Protein AF-0000000068230409 (afdb_homodimer)

Structure (mmCIF, N/CA/C/O backbone):
data_AF-0000000068230409-model_v1
#
loop_
_entity.id
_entity.type
_entity.pdbx_description
1 polymer 'Uncharacterized protein'
#
loop_
_atom_site.group_PDB
_atom_site.id
_atom_site.type_symbol
_atom_site.label_atom_id
_atom_site.label_alt_id
_atom_site.label_comp_id
_atom_site.label_asym_id
_atom_site.label_entity_id
_atom_site.label_seq_id
_atom_site.pdbx_PDB_ins_code
_atom_site.Cartn_x
_atom_site.Cartn_y
_atom_site.Cartn_z
_atom_site.occupancy
_atom_site.B_iso_or_equiv
_atom_site.auth_seq_id
_atom_site.auth_comp_id
_atom_site.auth_asym_id
_atom_site.auth_atom_id
_atom_site.pdbx_PDB_model_num
ATOM 1 N N . MET A 1 1 ? -11.828 -48.031 -21.844 1 66.75 1 MET A N 1
ATOM 2 C CA . MET A 1 1 ? -11.945 -46.812 -22.641 1 66.75 1 MET A CA 1
ATOM 3 C C . MET A 1 1 ? -12.219 -45.625 -21.75 1 66.75 1 MET A C 1
ATOM 5 O O . MET A 1 1 ? -11.57 -44.562 -21.875 1 66.75 1 MET A O 1
ATOM 9 N N . LEU A 1 2 ? -12.953 -45.781 -20.703 1 69.94 2 LEU A N 1
ATOM 10 C CA . LEU A 1 2 ? -13.305 -44.719 -19.781 1 69.94 2 LEU A CA 1
ATOM 11 C C . LEU A 1 2 ? -12.109 -44.312 -18.922 1 69.94 2 LEU A C 1
ATOM 13 O O . LEU A 1 2 ? -11.883 -43.125 -18.672 1 69.94 2 LEU A O 1
ATOM 17 N N . LEU A 1 3 ? -11.273 -45.312 -18.656 1 73.31 3 LEU A N 1
ATOM 18 C CA . LEU A 1 3 ? -10.102 -45.031 -17.828 1 73.31 3 LEU A CA 1
ATOM 19 C C . LEU A 1 3 ? -9.078 -44.219 -18.609 1 73.31 3 LEU A C 1
ATOM 21 O O . LEU A 1 3 ? -8.469 -43.281 -18.047 1 73.31 3 LEU A O 1
ATOM 25 N N . SER A 1 4 ? -8.977 -44.469 -19.875 1 72.06 4 SER A N 1
ATOM 26 C CA . SER A 1 4 ? -8.031 -43.75 -20.719 1 72.06 4 SER A CA 1
ATOM 27 C C . SER A 1 4 ? -8.477 -42.312 -20.922 1 72.06 4 SER A C 1
ATOM 29 O O . SER A 1 4 ? -7.66 -41.375 -20.875 1 72.06 4 SER A O 1
ATOM 31 N N . PHE A 1 5 ? -9.758 -42.062 -21.016 1 69.75 5 PHE A N 1
ATOM 32 C CA . PHE A 1 5 ? -10.297 -40.719 -21.203 1 69.75 5 PHE A CA 1
ATOM 33 C C . PHE A 1 5 ? -10.094 -39.875 -19.938 1 69.75 5 PHE A C 1
ATOM 35 O O . PHE A 1 5 ? -9.711 -38.719 -20.031 1 69.75 5 PHE A O 1
ATOM 42 N N . PHE A 1 6 ? -10.305 -40.5 -18.75 1 72.75 6 PHE A N 1
ATOM 43 C CA . PHE A 1 6 ? -10.133 -39.812 -17.484 1 72.75 6 PHE A CA 1
ATOM 44 C C . PHE A 1 6 ? -8.672 -39.469 -17.234 1 72.75 6 PHE A C 1
ATOM 46 O O . PHE A 1 6 ? -8.359 -38.375 -16.734 1 72.75 6 PHE A O 1
ATOM 53 N N . GLN A 1 7 ? -7.824 -40.344 -17.641 1 72.75 7 GLN A N 1
ATOM 54 C CA . GLN A 1 7 ? -6.395 -40.094 -17.469 1 72.75 7 GLN A CA 1
ATOM 55 C C . GLN A 1 7 ? -5.902 -39 -18.406 1 72.75 7 GLN A C 1
ATOM 57 O O . GLN A 1 7 ? -5.129 -38.125 -18 1 72.75 7 GLN A O 1
ATOM 62 N N . PHE A 1 8 ? -6.359 -39 -19.641 1 69.19 8 PHE A N 1
ATOM 63 C CA . PHE A 1 8 ? -5.992 -38 -20.609 1 69.19 8 PHE A CA 1
ATOM 64 C C . PHE A 1 8 ? -6.504 -36.625 -20.188 1 69.19 8 PHE A C 1
ATOM 66 O O . PHE A 1 8 ? -5.781 -35.625 -20.281 1 69.19 8 PHE A O 1
ATOM 73 N N . LYS A 1 9 ? -7.762 -36.531 -19.703 1 71.75 9 LYS A N 1
ATOM 74 C CA . LYS A 1 9 ? -8.352 -35.281 -19.219 1 71.75 9 LYS A CA 1
ATOM 75 C C . LYS A 1 9 ? -7.582 -34.75 -18.016 1 71.75 9 LYS A C 1
ATOM 77 O O . LYS A 1 9 ? -7.348 -33.531 -17.906 1 71.75 9 LYS A O 1
ATOM 82 N N . SER A 1 10 ? -7.188 -35.656 -17.188 1 75.88 10 SER A N 1
ATOM 83 C CA . SER A 1 10 ? -6.426 -35.281 -16 1 75.88 10 SER A CA 1
ATOM 84 C C . SER A 1 10 ? -5.055 -34.719 -16.375 1 75.88 10 SER A C 1
ATOM 86 O O . SER A 1 10 ? -4.602 -33.719 -15.812 1 75.88 10 SER A O 1
ATOM 88 N N . VAL A 1 11 ? -4.379 -35.375 -17.359 1 72.31 11 VAL A N 1
ATOM 89 C CA . VAL A 1 11 ? -3.064 -34.938 -17.828 1 72.31 11 VAL A CA 1
ATOM 90 C C . VAL A 1 11 ? -3.178 -33.594 -18.547 1 72.31 11 VAL A C 1
ATOM 92 O O . VAL A 1 11 ? -2.332 -32.719 -18.375 1 72.31 11 VAL A O 1
ATOM 95 N N . PHE A 1 12 ? -4.199 -33.406 -19.344 1 73.81 12 PHE A N 1
ATOM 96 C CA . PHE A 1 12 ? -4.422 -32.188 -20.078 1 73.81 12 PHE A CA 1
ATOM 97 C C . PHE A 1 12 ? -4.664 -31.016 -19.125 1 73.81 12 PHE A C 1
ATOM 99 O O . PHE A 1 12 ? -4.098 -29.938 -19.297 1 73.81 12 PHE A O 1
ATOM 106 N N . PHE A 1 13 ? -5.562 -31.25 -18.156 1 74.12 13 PHE A N 1
ATOM 107 C CA . PHE A 1 13 ? -5.863 -30.234 -17.156 1 74.12 13 PHE A CA 1
ATOM 108 C C . PHE A 1 13 ? -4.609 -29.844 -16.391 1 74.12 13 PHE A C 1
ATOM 110 O O . PHE A 1 13 ? -4.387 -28.672 -16.094 1 74.12 13 PHE A O 1
ATOM 117 N N . ALA A 1 14 ? -3.826 -30.812 -16.094 1 77.88 14 ALA A N 1
ATOM 118 C CA . ALA A 1 14 ? -2.576 -30.562 -15.375 1 77.88 14 ALA A CA 1
ATOM 119 C C . ALA A 1 14 ? -1.604 -29.75 -16.219 1 77.88 14 ALA A C 1
ATOM 121 O O . ALA A 1 14 ? -0.943 -28.844 -15.719 1 77.88 14 ALA A O 1
ATOM 122 N N . MET A 1 15 ? -1.511 -30.094 -17.469 1 81.62 15 MET A N 1
ATOM 123 C CA . MET A 1 15 ? -0.629 -29.359 -18.359 1 81.62 15 MET A CA 1
ATOM 124 C C . MET A 1 15 ? -1.108 -27.922 -18.531 1 81.62 15 MET A C 1
ATOM 126 O O . MET A 1 15 ? -0.299 -26.984 -18.578 1 81.62 15 MET A O 1
ATOM 130 N N . ALA A 1 16 ? -2.412 -27.781 -18.672 1 79.25 16 ALA A N 1
ATOM 131 C CA . ALA A 1 16 ? -2.988 -26.438 -18.797 1 79.25 16 ALA A CA 1
ATOM 132 C C . ALA A 1 16 ? -2.686 -25.594 -17.578 1 79.25 16 ALA A C 1
ATOM 134 O O . ALA A 1 16 ? -2.35 -24.406 -17.688 1 79.25 16 ALA A O 1
ATOM 135 N N . ASN A 1 17 ? -2.834 -26.234 -16.484 1 85.56 17 ASN A N 1
ATOM 136 C CA . ASN A 1 17 ? -2.537 -25.531 -15.234 1 85.56 17 ASN A CA 1
ATOM 137 C C . ASN A 1 17 ? -1.087 -25.062 -15.195 1 85.56 17 ASN A C 1
ATOM 139 O O . ASN A 1 17 ? -0.807 -23.953 -14.742 1 85.56 17 ASN A O 1
ATOM 143 N N . VAL A 1 18 ? -0.212 -25.891 -15.734 1 89.5 18 VAL A N 1
ATOM 144 C CA . VAL A 1 18 ? 1.208 -25.562 -15.734 1 89.5 18 VAL A CA 1
ATOM 145 C C . VAL A 1 18 ? 1.465 -24.406 -16.703 1 89.5 18 VAL A C 1
ATOM 147 O O . VAL A 1 18 ? 2.248 -23.5 -16.391 1 89.5 18 VAL A O 1
ATOM 150 N N . VAL A 1 19 ? 0.767 -24.5 -17.875 1 91.38 19 VAL A N 1
ATOM 151 C CA . VAL A 1 19 ? 0.93 -23.438 -18.859 1 91.38 19 VAL A CA 1
ATOM 152 C C . VAL A 1 19 ? 0.46 -22.109 -18.266 1 91.38 19 VAL A C 1
ATOM 154 O O . VAL A 1 19 ? 1.153 -21.094 -18.375 1 91.38 19 VAL A O 1
ATOM 157 N N . PHE A 1 20 ? -0.684 -22.141 -17.656 1 92.31 20 PHE A N 1
ATOM 158 C CA . PHE A 1 20 ? -1.209 -20.906 -17.062 1 92.31 20 PHE A CA 1
ATOM 159 C C . PHE A 1 20 ? -0.316 -20.422 -15.93 1 92.31 20 PHE A C 1
ATOM 161 O O . PHE A 1 20 ? -0.158 -19.219 -15.727 1 92.31 20 PHE A O 1
ATOM 168 N N . SER A 1 21 ? 0.259 -21.281 -15.188 1 92.81 21 SER A N 1
ATOM 169 C CA . SER A 1 21 ? 1.189 -20.906 -14.125 1 92.81 21 SER A CA 1
ATOM 170 C C . SER A 1 21 ? 2.406 -20.188 -14.688 1 92.81 21 SER A C 1
ATOM 172 O O . SER A 1 21 ? 2.869 -19.203 -14.117 1 92.81 21 SER A O 1
ATOM 174 N N . ILE A 1 22 ? 2.9 -20.641 -15.812 1 93.06 22 ILE A N 1
ATOM 175 C CA . ILE A 1 22 ? 4.051 -20.016 -16.453 1 93.06 22 ILE A CA 1
ATOM 176 C C . ILE A 1 22 ? 3.67 -18.641 -16.969 1 93.06 22 ILE A C 1
ATOM 178 O O . ILE A 1 22 ? 4.449 -17.688 -16.859 1 93.06 22 ILE A O 1
ATOM 182 N N . ILE A 1 23 ? 2.502 -18.547 -17.484 1 94.06 23 ILE A N 1
ATOM 183 C CA . ILE A 1 23 ? 2.049 -17.266 -17.984 1 94.06 23 ILE A CA 1
ATOM 184 C C . ILE A 1 23 ? 1.951 -16.25 -16.844 1 94.06 23 ILE A C 1
ATOM 186 O O . ILE A 1 23 ? 2.436 -15.125 -16.969 1 94.06 23 ILE A O 1
ATOM 190 N N . TRP A 1 24 ? 1.364 -16.688 -15.773 1 93.5 24 TRP A N 1
ATOM 191 C CA . TRP A 1 24 ? 1.234 -15.805 -14.625 1 93.5 24 TRP A CA 1
ATOM 192 C C . TRP A 1 24 ? 2.604 -15.445 -14.047 1 93.5 24 TRP A C 1
ATOM 194 O O . TRP A 1 24 ? 2.807 -14.336 -13.547 1 93.5 24 TRP A O 1
ATOM 204 N N . LEU A 1 25 ? 3.502 -16.312 -14.109 1 93.94 25 LEU A N 1
ATOM 205 C CA . LEU A 1 25 ? 4.867 -16.016 -13.68 1 93.94 25 LEU A CA 1
ATOM 206 C C . LEU A 1 25 ? 5.492 -14.93 -14.555 1 93.94 25 LEU A C 1
ATOM 208 O O . LEU A 1 25 ? 6.141 -14.016 -14.039 1 93.94 25 LEU A O 1
ATOM 212 N N . LEU A 1 26 ? 5.258 -15.031 -15.844 1 93.75 26 LEU A N 1
ATOM 213 C CA . LEU A 1 26 ? 5.777 -14.023 -16.766 1 93.75 26 LEU A CA 1
ATOM 214 C C . LEU A 1 26 ? 5.152 -12.664 -16.484 1 93.75 26 LEU A C 1
ATOM 216 O O . LEU A 1 26 ? 5.844 -11.641 -16.484 1 93.75 26 LEU A O 1
ATOM 220 N N . ILE A 1 27 ? 3.883 -12.719 -16.266 1 94.88 27 ILE A N 1
ATOM 221 C CA . ILE A 1 27 ? 3.189 -11.484 -15.938 1 94.88 27 ILE A CA 1
ATOM 222 C C . ILE A 1 27 ? 3.748 -10.906 -14.641 1 94.88 27 ILE A C 1
ATOM 224 O O . ILE A 1 27 ? 3.955 -9.688 -14.531 1 94.88 27 ILE A O 1
ATOM 228 N N . LEU A 1 28 ? 4.027 -11.648 -13.648 1 93.25 28 LEU A N 1
ATOM 229 C CA . LEU A 1 28 ? 4.559 -11.25 -12.352 1 93.25 28 LEU A CA 1
ATOM 230 C C . LEU A 1 28 ? 5.918 -10.578 -12.508 1 93.25 28 LEU A C 1
ATOM 232 O O . LEU A 1 28 ? 6.133 -9.477 -12 1 93.25 28 LEU A O 1
ATOM 236 N N . ILE A 1 29 ? 6.789 -11.141 -13.258 1 93 29 ILE A N 1
ATOM 237 C CA . ILE A 1 29 ? 8.172 -10.688 -13.352 1 93 29 ILE A CA 1
ATOM 238 C C . ILE A 1 29 ? 8.242 -9.453 -14.258 1 93 29 ILE A C 1
ATOM 240 O O . ILE A 1 29 ? 8.93 -8.484 -13.938 1 93 29 ILE A O 1
ATOM 244 N N . PHE A 1 30 ? 7.398 -9.414 -15.258 1 93.31 30 PHE A N 1
ATOM 245 C CA . PHE A 1 30 ? 7.621 -8.406 -16.281 1 93.31 30 PHE A CA 1
ATOM 246 C C . PHE A 1 30 ? 6.645 -7.246 -16.125 1 93.31 30 PHE A C 1
ATOM 248 O O . PHE A 1 30 ? 6.934 -6.121 -16.547 1 93.31 30 PHE A O 1
ATOM 255 N N . LEU A 1 31 ? 5.52 -7.477 -15.555 1 95.62 31 LEU A N 1
ATOM 256 C CA . LEU A 1 31 ? 4.477 -6.457 -15.609 1 95.62 31 LEU A CA 1
ATOM 257 C C . LEU A 1 31 ? 4.031 -6.07 -14.203 1 95.62 31 LEU A C 1
ATOM 259 O O . LEU A 1 31 ? 3.928 -4.883 -13.883 1 95.62 31 LEU A O 1
ATOM 263 N N . SER A 1 32 ? 3.859 -7.082 -13.414 1 96.25 32 SER A N 1
ATOM 264 C CA . SER A 1 32 ? 3.148 -6.875 -12.156 1 96.25 32 SER A CA 1
ATOM 265 C C . SER A 1 32 ? 3.941 -5.973 -11.211 1 96.25 32 SER A C 1
ATOM 267 O O . SER A 1 32 ? 3.375 -5.086 -10.57 1 96.25 32 SER A O 1
ATOM 269 N N . PHE A 1 33 ? 5.285 -6.121 -11.164 1 96.44 33 PHE A N 1
ATOM 270 C CA . PHE A 1 33 ? 6.086 -5.301 -10.266 1 96.44 33 PHE A CA 1
ATOM 271 C C . PHE A 1 33 ? 6.188 -3.869 -10.773 1 96.44 33 PHE A C 1
ATOM 273 O O . PHE A 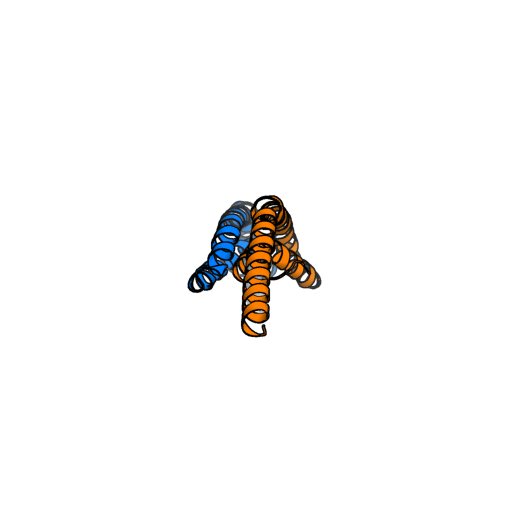1 33 ? 6.176 -2.922 -9.984 1 96.44 33 PHE A O 1
ATOM 280 N N . PHE A 1 34 ? 6.309 -3.68 -12.125 1 97.12 34 PHE A N 1
ATOM 281 C CA . PHE A 1 34 ? 6.332 -2.352 -12.727 1 97.12 34 PHE A CA 1
ATOM 282 C C . PHE A 1 34 ? 5.035 -1.603 -12.438 1 97.12 34 PHE A C 1
ATOM 284 O O . PHE A 1 34 ? 5.062 -0.458 -11.977 1 97.12 34 PHE A O 1
ATOM 291 N N . ILE A 1 35 ? 3.902 -2.27 -12.594 1 96.94 35 ILE A N 1
ATOM 292 C CA . ILE A 1 35 ? 2.592 -1.688 -12.328 1 96.94 35 ILE A CA 1
ATOM 293 C C . ILE A 1 35 ? 2.475 -1.352 -10.844 1 96.94 35 ILE A C 1
ATOM 295 O O . ILE A 1 35 ? 1.998 -0.273 -10.477 1 96.94 35 ILE A O 1
ATOM 299 N N . ALA A 1 36 ? 2.961 -2.219 -9.992 1 97.62 36 ALA A N 1
ATOM 300 C CA . ALA A 1 36 ? 2.852 -2.039 -8.547 1 97.62 36 ALA A CA 1
ATOM 301 C C . ALA A 1 36 ? 3.611 -0.796 -8.086 1 97.62 36 ALA A C 1
ATOM 303 O O . ALA A 1 36 ? 3.117 -0.031 -7.258 1 97.62 36 ALA A O 1
ATOM 304 N N . TYR A 1 37 ? 4.754 -0.566 -8.633 1 97.69 37 TYR A N 1
ATOM 305 C CA . TYR A 1 37 ? 5.547 0.585 -8.219 1 97.69 37 TYR A CA 1
ATOM 306 C C . TYR A 1 37 ? 4.906 1.886 -8.695 1 97.69 37 TYR A C 1
ATOM 308 O O . TYR A 1 37 ? 4.918 2.887 -7.973 1 97.69 37 TYR A O 1
ATOM 316 N N . ILE A 1 38 ? 4.336 1.878 -9.93 1 97.75 38 ILE A N 1
ATOM 317 C CA . ILE A 1 38 ? 3.627 3.053 -10.422 1 97.75 38 ILE A CA 1
ATOM 318 C C . ILE A 1 38 ? 2.414 3.338 -9.539 1 97.75 38 ILE A C 1
ATOM 320 O O . ILE A 1 38 ? 2.197 4.477 -9.125 1 97.75 38 ILE A O 1
ATOM 324 N N . CYS A 1 39 ? 1.711 2.291 -9.195 1 97.62 39 CYS A N 1
ATOM 325 C CA . CYS A 1 39 ? 0.524 2.441 -8.359 1 97.62 39 CYS A CA 1
ATOM 326 C C . CYS A 1 39 ? 0.904 2.855 -6.941 1 97.62 39 CYS A C 1
ATOM 32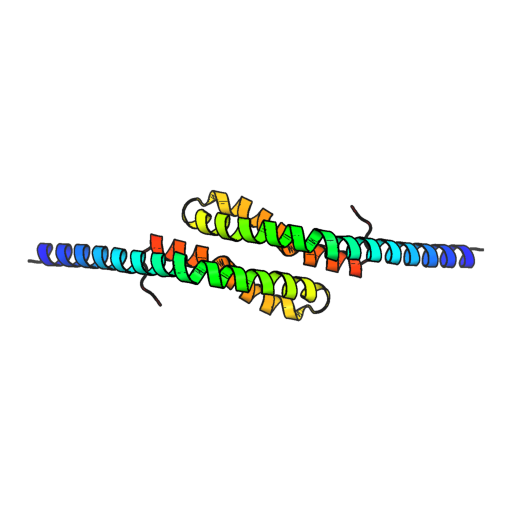8 O O . CYS A 1 39 ? 0.173 3.607 -6.293 1 97.62 39 CYS A O 1
ATOM 330 N N . ALA A 1 40 ? 2.092 2.365 -6.484 1 97.56 40 ALA A N 1
ATOM 331 C CA . ALA A 1 40 ? 2.535 2.725 -5.141 1 97.56 40 ALA A CA 1
ATOM 332 C C . ALA A 1 40 ? 2.834 4.219 -5.043 1 97.56 40 ALA A C 1
ATOM 334 O O . ALA A 1 40 ? 2.447 4.871 -4.07 1 97.56 40 ALA A O 1
ATOM 335 N N . THR A 1 41 ? 3.48 4.75 -6.008 1 97.69 41 THR A N 1
ATOM 336 C CA . THR A 1 41 ? 3.797 6.176 -6.023 1 97.69 41 THR A CA 1
ATOM 337 C C . THR A 1 41 ? 2.521 7.012 -6.016 1 97.69 41 THR A C 1
ATOM 339 O O . THR A 1 41 ? 2.383 7.934 -5.211 1 97.69 41 THR A O 1
ATOM 342 N N . LEU A 1 42 ? 1.537 6.68 -6.863 1 98 42 LEU A N 1
ATOM 343 C CA . LEU A 1 42 ? 0.278 7.414 -6.93 1 98 42 LEU A CA 1
ATOM 344 C C . LEU A 1 42 ? -0.535 7.219 -5.652 1 98 42 LEU A C 1
ATOM 346 O O . LEU A 1 42 ? -1.182 8.148 -5.176 1 98 42 LEU A O 1
ATOM 350 N N . TYR A 1 43 ? -0.438 6.031 -5.16 1 97.69 43 TYR A N 1
ATOM 351 C CA . TYR A 1 43 ? -1.159 5.711 -3.934 1 97.69 43 TYR A CA 1
ATOM 352 C C . TYR A 1 43 ? -0.689 6.59 -2.781 1 97.69 43 TYR A C 1
ATOM 354 O O . TYR A 1 43 ? -1.506 7.172 -2.062 1 97.69 43 TYR A O 1
ATOM 362 N N . ILE A 1 44 ? 0.573 6.691 -2.598 1 97.75 44 ILE A N 1
ATOM 363 C CA . ILE A 1 44 ? 1.133 7.457 -1.486 1 97.75 44 ILE A CA 1
ATOM 364 C C . ILE A 1 44 ? 0.682 8.914 -1.582 1 97.75 44 ILE A C 1
ATOM 366 O O . ILE A 1 44 ? 0.24 9.5 -0.591 1 97.75 44 ILE A O 1
ATOM 370 N N . ILE A 1 45 ? 0.688 9.484 -2.791 1 96.75 45 ILE A N 1
ATOM 371 C CA . ILE A 1 45 ? 0.32 10.875 -3.012 1 96.75 45 ILE A CA 1
ATOM 372 C C . ILE A 1 45 ? -1.183 11.055 -2.803 1 96.75 45 ILE A C 1
ATOM 374 O O . ILE A 1 45 ? -1.611 11.914 -2.033 1 96.75 45 ILE A O 1
ATOM 378 N N . VAL A 1 46 ? -1.995 10.25 -3.432 1 96.62 46 VAL A N 1
ATOM 379 C CA . VAL A 1 46 ? -3.447 10.375 -3.385 1 96.62 46 VAL A CA 1
ATOM 380 C C . VAL A 1 46 ? -3.943 10.133 -1.962 1 96.62 46 VAL A C 1
ATOM 382 O O . VAL A 1 46 ? -4.828 10.844 -1.475 1 96.62 46 VAL A O 1
ATOM 385 N N . TYR A 1 47 ? -3.367 9.164 -1.306 1 96.38 47 TYR A N 1
ATOM 386 C CA . TYR A 1 47 ? -3.801 8.836 0.049 1 96.38 47 TYR A CA 1
ATOM 387 C C . TYR A 1 47 ? -3.441 9.953 1.019 1 96.38 47 TYR A C 1
ATOM 389 O O . TYR A 1 47 ? -4.219 10.281 1.921 1 96.38 47 TYR A O 1
ATOM 397 N N . CYS A 1 48 ? -2.314 10.523 0.793 1 94.88 48 CYS A N 1
ATOM 398 C CA . CYS A 1 48 ? -1.939 11.688 1.592 1 94.88 48 CYS A CA 1
ATOM 399 C C . CYS A 1 48 ? -2.938 12.82 1.405 1 94.88 48 CYS A C 1
ATOM 401 O O . CYS A 1 48 ? -3.391 13.422 2.381 1 94.88 48 CYS A O 1
ATOM 403 N N . LEU A 1 49 ? -3.391 13.047 0.199 1 94.19 49 LEU A N 1
ATOM 404 C CA . LEU A 1 49 ? -4.32 14.117 -0.132 1 94.19 49 LEU A CA 1
ATOM 405 C C . LEU A 1 49 ? -5.711 13.82 0.412 1 94.19 49 LEU A C 1
ATOM 407 O O . LEU A 1 49 ? -6.52 14.734 0.602 1 94.19 49 LEU A O 1
ATOM 411 N N . SER A 1 50 ? -5.941 12.57 0.625 1 93.88 50 SER A N 1
ATOM 412 C CA . SER A 1 50 ? -7.254 12.172 1.119 1 93.88 50 SER A CA 1
ATOM 413 C C . SER A 1 50 ? -7.5 12.695 2.529 1 93.88 50 SER A C 1
ATOM 415 O O . SER A 1 50 ? -8.641 12.727 2.996 1 93.88 50 SER A O 1
ATOM 417 N N . ALA A 1 51 ? -6.453 13.094 3.188 1 90.44 51 ALA A N 1
ATOM 418 C CA . ALA A 1 51 ? -6.605 13.703 4.504 1 90.44 51 ALA A CA 1
ATOM 419 C C . ALA A 1 51 ? -7.422 14.992 4.414 1 90.44 51 ALA A C 1
ATOM 421 O O . ALA A 1 51 ? -8.109 15.367 5.371 1 90.44 51 ALA A O 1
ATOM 422 N N . CYS A 1 52 ? -7.371 15.648 3.256 1 86.25 52 CYS A N 1
ATOM 423 C CA . CYS A 1 52 ? -8.094 16.906 3.072 1 86.25 52 CYS A CA 1
ATOM 424 C C . CYS A 1 52 ? -9.305 16.703 2.17 1 86.25 52 CYS A C 1
ATOM 426 O O . CYS A 1 52 ? -10.25 17.5 2.217 1 86.25 52 CYS A O 1
ATOM 428 N N . ILE A 1 53 ? -9.328 15.672 1.328 1 90.69 53 ILE A N 1
ATOM 429 C CA . ILE A 1 53 ? -10.367 15.375 0.347 1 90.69 53 ILE A CA 1
ATOM 430 C C . ILE A 1 53 ? -10.82 13.922 0.497 1 90.69 53 ILE A C 1
ATOM 432 O O . ILE A 1 53 ? -10.312 13.031 -0.196 1 90.69 53 ILE A O 1
ATOM 436 N N . PRO A 1 54 ? -11.797 13.672 1.278 1 88 54 PRO A N 1
ATOM 437 C CA . PRO A 1 54 ? -12.203 12.32 1.671 1 88 54 PRO A CA 1
ATOM 438 C C . PRO A 1 54 ? -12.641 11.469 0.482 1 88 54 PRO A C 1
ATOM 440 O O . PRO A 1 54 ? -12.352 10.266 0.44 1 88 54 PRO A O 1
ATOM 443 N N . PRO A 1 55 ? -13.188 12.016 -0.48 1 92 55 PRO A N 1
ATOM 444 C CA . PRO A 1 55 ? -13.617 11.172 -1.598 1 92 55 PRO A CA 1
ATOM 445 C C . PRO A 1 55 ? -12.445 10.539 -2.34 1 92 55 PRO A C 1
ATOM 447 O O . PRO A 1 55 ? -12.641 9.602 -3.119 1 92 55 PRO A O 1
ATOM 450 N N . LEU A 1 56 ? -11.297 10.984 -2.027 1 93.94 56 LEU A N 1
ATOM 451 C CA . LEU A 1 56 ? -10.125 10.445 -2.707 1 93.94 56 LEU A CA 1
ATOM 452 C C . LEU A 1 56 ? -9.766 9.07 -2.158 1 93.94 56 LEU A C 1
ATOM 454 O O . LEU A 1 56 ? -8.945 8.352 -2.742 1 93.94 56 LEU A O 1
ATOM 458 N N . THR A 1 57 ? -10.344 8.688 -1.067 1 94.69 57 THR A N 1
ATOM 459 C CA . THR A 1 57 ? -10.039 7.387 -0.477 1 94.69 57 THR A CA 1
ATOM 460 C C . THR A 1 57 ? -10.43 6.258 -1.427 1 94.69 57 THR A C 1
ATOM 462 O O . THR A 1 57 ? -9.75 5.234 -1.494 1 94.69 57 THR A O 1
ATOM 465 N N . GLY A 1 58 ? -11.5 6.461 -2.135 1 95.81 58 GLY A N 1
ATOM 466 C CA . GLY A 1 58 ? -11.914 5.469 -3.117 1 95.81 58 GLY A CA 1
ATOM 467 C C . GLY A 1 58 ? -10.883 5.238 -4.203 1 95.81 58 GLY A C 1
ATOM 468 O O . GLY A 1 58 ? -10.586 4.09 -4.551 1 95.81 58 GLY A O 1
ATOM 469 N N . LEU A 1 59 ? -10.406 6.273 -4.703 1 95.88 59 LEU A N 1
ATOM 470 C CA . LEU A 1 59 ? -9.344 6.176 -5.703 1 95.88 59 LEU A CA 1
ATOM 471 C C . LEU A 1 59 ? -8.102 5.527 -5.113 1 95.88 59 LEU A C 1
ATOM 473 O O . LEU A 1 59 ? -7.457 4.699 -5.766 1 95.88 59 LEU A O 1
ATOM 477 N N . ALA A 1 60 ? -7.77 5.875 -3.893 1 96.81 60 ALA A N 1
ATOM 478 C CA . ALA A 1 60 ? -6.609 5.285 -3.232 1 96.81 60 ALA A CA 1
ATOM 479 C C . ALA A 1 60 ? -6.766 3.773 -3.094 1 96.81 60 ALA A C 1
ATOM 481 O O . ALA A 1 60 ? -5.801 3.025 -3.258 1 96.81 60 ALA A O 1
ATOM 482 N N . ASP A 1 61 ? -7.945 3.377 -2.873 1 96.81 61 ASP A N 1
ATOM 483 C CA . ASP A 1 61 ? -8.203 1.948 -2.73 1 96.81 61 ASP A CA 1
ATOM 484 C C . ASP A 1 61 ? -7.969 1.212 -4.047 1 96.81 61 ASP A C 1
ATOM 486 O O . ASP A 1 61 ? -7.441 0.097 -4.055 1 96.81 61 ASP A O 1
ATOM 490 N N . VAL A 1 62 ? -8.375 1.807 -5.098 1 96.81 62 VAL A N 1
ATOM 491 C CA . VAL A 1 62 ? -8.133 1.21 -6.41 1 96.81 62 VAL A CA 1
ATOM 492 C C . VAL A 1 62 ? -6.633 1.123 -6.676 1 96.81 62 VAL A C 1
ATOM 494 O O . VAL A 1 62 ? -6.141 0.099 -7.148 1 96.81 62 VAL A O 1
ATOM 497 N N . LEU A 1 63 ? -5.977 2.111 -6.293 1 97.62 63 LEU A N 1
ATOM 498 C CA . LEU A 1 63 ? -4.531 2.135 -6.488 1 97.62 63 LEU A CA 1
ATOM 499 C C . LEU A 1 63 ? -3.848 1.079 -5.625 1 97.62 63 LEU A C 1
ATOM 501 O O . LEU A 1 63 ? -2.908 0.417 -6.07 1 97.62 63 LEU A O 1
ATOM 505 N N . LEU A 1 64 ? -4.371 0.92 -4.395 1 97.81 64 LEU A N 1
ATOM 506 C CA . LEU A 1 64 ? -3.812 -0.1 -3.516 1 97.81 64 LEU A CA 1
ATOM 507 C C . LEU A 1 64 ? -3.969 -1.489 -4.125 1 97.81 64 LEU A C 1
ATOM 509 O O . LEU A 1 64 ? -3.076 -2.33 -4 1 97.81 64 LEU A O 1
ATOM 513 N N . SER A 1 65 ? -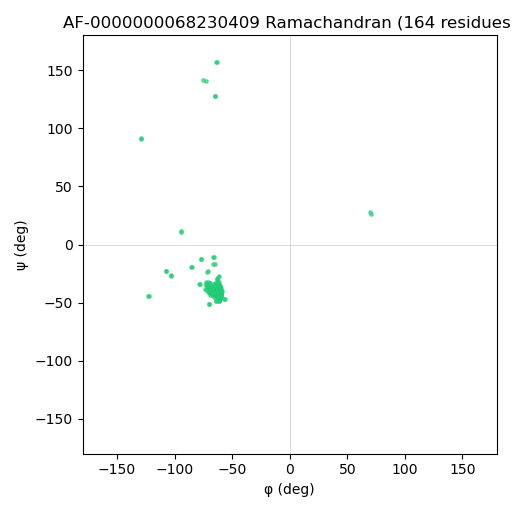5.039 -1.679 -4.797 1 97.56 65 SER A N 1
ATOM 514 C CA . SER A 1 65 ? -5.219 -2.947 -5.496 1 97.56 65 SER A CA 1
ATOM 515 C C . SER A 1 65 ? -4.141 -3.15 -6.559 1 97.56 65 SER A C 1
ATOM 517 O O . SER A 1 65 ? -3.691 -4.277 -6.789 1 97.56 65 SER A O 1
ATOM 519 N N . GLY A 1 66 ? -3.762 -2.096 -7.164 1 97.62 66 GLY A N 1
ATOM 520 C CA . GLY A 1 66 ? -2.67 -2.152 -8.125 1 97.62 66 GLY A CA 1
ATOM 521 C C . GLY A 1 66 ? -1.331 -2.473 -7.484 1 97.62 66 GLY A C 1
ATOM 522 O O . GLY A 1 66 ? -0.527 -3.213 -8.055 1 97.62 66 GLY A O 1
ATOM 523 N N . VAL A 1 67 ? -1.151 -1.926 -6.324 1 98 67 VAL A N 1
ATOM 524 C CA . VAL A 1 67 ? 0.073 -2.191 -5.574 1 98 67 VAL A CA 1
ATOM 525 C C . VAL A 1 67 ? 0.156 -3.676 -5.23 1 98 67 VAL A C 1
ATOM 527 O O . VAL A 1 67 ? 1.247 -4.25 -5.188 1 98 67 VAL A O 1
ATOM 530 N N . GLN A 1 68 ? -0.971 -4.293 -5.078 1 97.38 68 GLN A N 1
ATOM 531 C CA . GLN A 1 68 ? -1.021 -5.684 -4.648 1 97.38 68 GLN A CA 1
ATOM 532 C C . GLN A 1 68 ? -1.109 -6.629 -5.844 1 97.38 68 GLN A C 1
ATOM 534 O O . GLN A 1 68 ? -1.282 -7.836 -5.68 1 97.38 68 GLN A O 1
ATOM 539 N N . PHE A 1 69 ? -0.897 -6.121 -7.043 1 97.62 69 PHE A N 1
ATOM 540 C CA . PHE A 1 69 ? -1.027 -6.906 -8.266 1 97.62 69 PHE A CA 1
ATOM 541 C C . PHE A 1 69 ? -0.034 -8.062 -8.273 1 97.62 69 PHE A C 1
ATOM 543 O O . PHE A 1 69 ? -0.36 -9.164 -8.719 1 97.62 69 PHE A O 1
ATOM 550 N N . PRO A 1 70 ? 1.188 -7.82 -7.754 1 97 70 PRO A N 1
ATOM 551 C CA . PRO A 1 70 ? 2.131 -8.938 -7.711 1 97 70 PRO A CA 1
ATOM 552 C C . PRO A 1 70 ? 1.614 -10.117 -6.887 1 97 70 PRO A C 1
ATOM 554 O O . PRO A 1 70 ? 1.816 -11.273 -7.258 1 97 70 PRO A O 1
ATOM 557 N N . GLN A 1 71 ? 0.978 -9.883 -5.762 1 96.62 71 GLN A N 1
ATOM 558 C CA . GLN A 1 71 ? 0.415 -10.961 -4.961 1 96.62 71 GLN A CA 1
ATOM 559 C C . GLN A 1 71 ? -0.699 -11.688 -5.715 1 96.62 71 GLN A C 1
ATOM 561 O O . GLN A 1 71 ? -0.815 -12.914 -5.637 1 96.62 71 GLN A O 1
ATOM 566 N N . TYR A 1 72 ? -1.52 -10.938 -6.422 1 95.5 72 TYR A N 1
ATOM 567 C CA . TYR A 1 72 ? -2.574 -11.508 -7.254 1 95.5 72 TYR A CA 1
ATOM 568 C C . TYR A 1 72 ? -1.997 -12.477 -8.281 1 95.5 72 TYR A C 1
ATOM 570 O O . TYR A 1 72 ? -2.494 -13.594 -8.438 1 95.5 72 TYR A O 1
ATOM 578 N N . CYS A 1 73 ? -0.97 -12.039 -8.906 1 94.62 73 CYS A N 1
ATOM 579 C CA . CYS A 1 73 ? -0.33 -12.891 -9.906 1 94.62 73 CYS A CA 1
ATOM 580 C C . CYS A 1 73 ?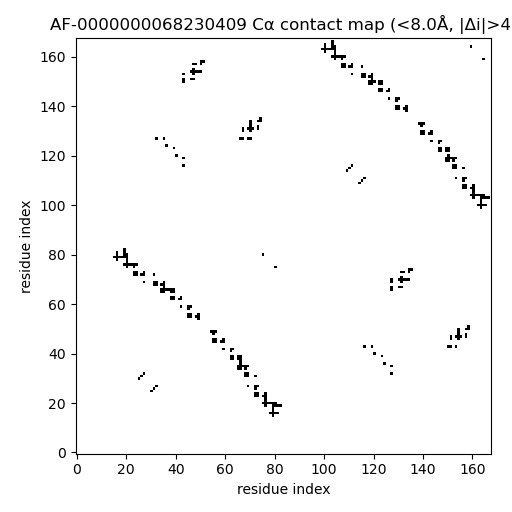 0.277 -14.125 -9.258 1 94.62 73 CYS A C 1
ATOM 582 O O . CYS A 1 73 ? 0.191 -15.227 -9.812 1 94.62 73 CYS A O 1
ATOM 584 N N . ALA A 1 74 ? 0.905 -13.969 -8.125 1 94.19 74 ALA A N 1
ATOM 585 C CA . ALA A 1 74 ? 1.494 -15.102 -7.426 1 94.19 74 ALA A CA 1
ATOM 586 C C . ALA A 1 74 ? 0.426 -16.125 -7.043 1 94.19 74 ALA A C 1
ATOM 588 O O . ALA A 1 74 ? 0.623 -17.328 -7.207 1 94.19 74 ALA A O 1
ATOM 589 N N . LYS A 1 75 ? -0.706 -15.703 -6.562 1 94.25 75 LYS A N 1
ATOM 590 C CA . LYS A 1 75 ? -1.804 -16.594 -6.199 1 94.25 75 LYS A CA 1
ATOM 591 C C . LYS A 1 75 ? -2.34 -17.328 -7.426 1 94.25 75 LYS A C 1
ATOM 593 O O . LYS A 1 75 ? -2.629 -18.531 -7.359 1 94.25 75 LYS A O 1
ATOM 598 N N . LYS A 1 76 ? -2.395 -16.625 -8.523 1 94.19 76 LYS A N 1
ATOM 599 C CA . LYS A 1 76 ? -2.895 -17.234 -9.75 1 94.19 76 LYS A CA 1
ATOM 600 C C . LYS A 1 76 ? -1.905 -18.266 -10.297 1 94.19 76 LYS A C 1
ATOM 602 O O . LYS A 1 76 ? -2.307 -19.281 -10.852 1 94.19 76 LYS A O 1
ATOM 607 N N . MET A 1 77 ? -0.688 -17.922 -10.133 1 91.88 77 MET A N 1
ATOM 608 C CA . MET A 1 77 ? 0.36 -18.859 -10.531 1 91.88 77 MET A CA 1
ATOM 609 C C . MET A 1 77 ? 0.24 -20.172 -9.766 1 91.88 77 MET A C 1
ATOM 611 O O . MET A 1 77 ? 0.38 -21.25 -10.352 1 91.88 77 MET A O 1
ATOM 615 N N . LEU A 1 78 ? -0.005 -20.078 -8.461 1 89.12 78 LEU A N 1
ATOM 616 C CA . LEU A 1 78 ? -0.081 -21.25 -7.598 1 89.12 78 LEU A CA 1
ATOM 617 C C . LEU A 1 78 ? -1.362 -22.047 -7.863 1 89.12 78 LEU A C 1
ATOM 619 O O . LEU A 1 78 ? -1.37 -23.266 -7.777 1 89.12 78 LEU A O 1
ATOM 623 N N . SER A 1 79 ? -2.41 -21.359 -8.188 1 89.88 79 SER A N 1
ATOM 624 C CA . SER A 1 79 ? -3.691 -22.031 -8.414 1 89.88 79 SER A CA 1
ATOM 625 C C . SER A 1 79 ? -3.807 -22.531 -9.844 1 89.88 79 SER A C 1
ATOM 627 O O . SER A 1 79 ? -4.652 -23.375 -10.141 1 89.88 79 SER A O 1
ATOM 629 N N . GLY A 1 80 ? -3.041 -22.016 -10.719 1 88.69 80 GLY A N 1
ATOM 630 C CA . GLY A 1 80 ? -3.074 -22.422 -12.109 1 88.69 80 GLY A CA 1
ATOM 631 C C . GLY A 1 80 ? -4.332 -22 -12.836 1 88.69 80 GLY A C 1
ATOM 632 O O . GLY A 1 80 ? -4.777 -22.656 -13.773 1 88.69 80 GLY A O 1
ATOM 633 N N . GLU A 1 81 ? -4.848 -20.953 -12.352 1 90.19 81 GLU A N 1
ATOM 634 C CA . GLU A 1 81 ? -6.094 -20.469 -12.938 1 90.19 81 GLU A CA 1
ATOM 635 C C . GLU A 1 81 ? -5.84 -19.797 -14.281 1 90.19 81 GLU A C 1
ATOM 637 O O . GLU A 1 81 ? -4.801 -19.156 -14.484 1 90.19 81 GLU A O 1
ATOM 642 N N . PRO A 1 82 ? -6.828 -20.094 -15.18 1 88.31 82 PRO A N 1
ATOM 643 C CA . PRO A 1 82 ? -6.68 -19.406 -16.469 1 88.31 82 PRO A CA 1
ATOM 644 C C . PRO A 1 82 ? -6.781 -17.891 -16.359 1 88.31 82 PRO A C 1
ATOM 646 O O . PRO A 1 82 ? -7.262 -17.375 -15.344 1 88.31 82 PRO A O 1
ATOM 649 N N . ILE A 1 83 ? -6.191 -17.219 -17.375 1 82.69 83 ILE A N 1
ATOM 650 C CA . ILE A 1 83 ? -6.336 -15.766 -17.438 1 82.69 83 ILE A CA 1
ATOM 651 C C . ILE A 1 83 ? -7.797 -15.398 -17.672 1 82.69 83 ILE A C 1
ATOM 653 O O . ILE A 1 83 ? -8.5 -16.062 -18.438 1 82.69 83 ILE A O 1
ATOM 657 N N . PRO A 1 84 ? -8.375 -14.492 -16.797 1 74.19 84 PRO A N 1
ATOM 658 C CA . PRO A 1 84 ? -9.773 -14.141 -17.031 1 74.19 84 PRO A CA 1
ATOM 659 C C . PRO A 1 84 ? -10.023 -13.609 -18.438 1 74.19 84 PRO A C 1
ATOM 661 O O . PRO A 1 84 ? -9.102 -13.094 -19.078 1 74.19 84 PRO A O 1
ATOM 664 N N . MET B 1 1 ? -11.383 39.406 34.906 1 67.25 1 MET B N 1
ATOM 665 C CA . MET B 1 1 ? -10.195 38.594 35.094 1 67.25 1 MET B CA 1
ATOM 666 C C . MET B 1 1 ? -10.383 37.219 34.469 1 67.25 1 MET B C 1
ATOM 668 O O . MET B 1 1 ? -9.516 36.719 33.75 1 67.25 1 MET B O 1
ATOM 672 N N . LEU B 1 2 ? -11.539 36.688 34.531 1 69.81 2 LEU B N 1
ATOM 673 C CA . LEU B 1 2 ? -11.867 35.375 33.969 1 69.81 2 LEU B CA 1
ATOM 674 C C . LEU B 1 2 ? -11.891 35.406 32.469 1 69.81 2 LEU B C 1
ATOM 676 O O . LEU B 1 2 ? -11.414 34.469 31.797 1 69.81 2 LEU B O 1
ATOM 680 N N . LEU B 1 3 ? -12.289 36.562 31.938 1 72.19 3 LEU B N 1
ATOM 681 C CA . LEU B 1 3 ? -12.367 36.688 30.484 1 72.19 3 LEU B CA 1
ATOM 682 C C . LEU B 1 3 ? -10.969 36.75 29.875 1 72.19 3 LEU B C 1
ATOM 684 O O . LEU B 1 3 ? -10.719 36.156 28.828 1 72.19 3 LEU B O 1
ATOM 688 N N . SER B 1 4 ? -10.078 37.375 30.594 1 71.88 4 SER B N 1
ATOM 689 C C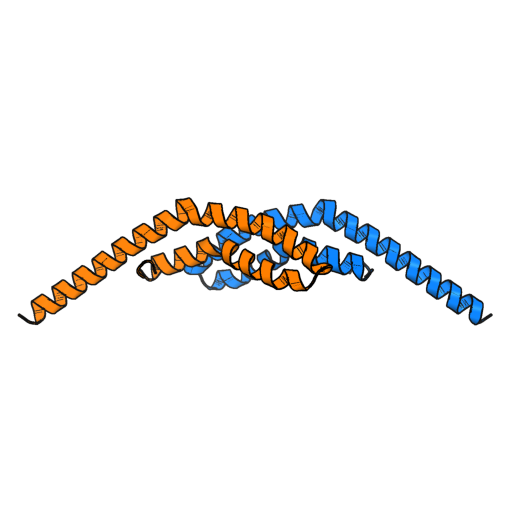A . SER B 1 4 ? -8.703 37.5 30.109 1 71.88 4 SER B CA 1
ATOM 690 C C . SER B 1 4 ? -7.984 36.156 30.156 1 71.88 4 SER B C 1
ATOM 692 O O . SER B 1 4 ? -7.254 35.812 29.234 1 71.88 4 SER B O 1
ATOM 694 N N . PHE B 1 5 ? -8.25 35.344 31.156 1 69.44 5 PHE B N 1
ATOM 695 C CA . PHE B 1 5 ? -7.645 34.031 31.281 1 69.44 5 PHE B CA 1
ATOM 696 C C . PHE B 1 5 ? -8.141 33.094 30.188 1 69.44 5 PHE B C 1
ATOM 698 O O . PHE B 1 5 ? -7.352 32.344 29.609 1 69.44 5 PHE B O 1
ATOM 705 N N . PHE B 1 6 ? -9.445 33.156 29.891 1 71.75 6 PHE B N 1
ATOM 706 C CA . PHE B 1 6 ? -10.039 32.344 28.859 1 71.75 6 PHE B CA 1
ATOM 707 C C . PHE B 1 6 ? -9.516 32.719 27.469 1 71.75 6 PHE B C 1
ATOM 709 O O . PHE B 1 6 ? -9.25 31.844 26.641 1 71.75 6 PHE B O 1
ATOM 716 N N . GLN B 1 7 ? -9.32 33.969 27.266 1 71.62 7 GLN B N 1
ATOM 717 C CA . GLN B 1 7 ? -8.797 34.438 26 1 71.62 7 GLN B CA 1
ATOM 718 C C . GLN B 1 7 ? -7.336 34.031 25.812 1 71.62 7 GLN B C 1
ATOM 720 O O . GLN B 1 7 ? -6.93 33.594 24.734 1 71.62 7 GLN B O 1
ATOM 725 N N . PHE B 1 8 ? -6.543 34.188 26.875 1 68.81 8 PHE B N 1
ATOM 726 C CA . PHE B 1 8 ? -5.133 33.812 26.828 1 68.81 8 PHE B CA 1
ATOM 727 C C . PHE B 1 8 ? -4.973 32.312 26.609 1 68.81 8 PHE B C 1
ATOM 729 O O . PHE B 1 8 ? -4.133 31.875 25.812 1 68.81 8 PHE B O 1
ATOM 736 N N . LYS B 1 9 ? -5.797 31.484 27.297 1 71.25 9 LYS B N 1
ATOM 737 C CA . LYS B 1 9 ? -5.773 30.031 27.125 1 71.25 9 LYS B CA 1
ATOM 738 C C . LYS B 1 9 ? -6.16 29.625 25.703 1 71.25 9 LYS B C 1
ATOM 740 O O . LYS B 1 9 ? -5.555 28.734 25.125 1 71.25 9 LYS B O 1
ATOM 745 N N . SER B 1 10 ? -7.102 30.328 25.203 1 75.44 10 SER B N 1
ATOM 746 C CA . SER B 1 10 ? -7.566 30.062 23.844 1 75.44 10 SER B CA 1
ATOM 747 C C . SER B 1 10 ? -6.492 30.406 22.812 1 75.44 10 SER B C 1
ATOM 749 O O . SER B 1 10 ? -6.273 29.656 21.859 1 75.44 10 SER B O 1
ATOM 751 N N . VAL B 1 11 ? -5.812 31.578 23.016 1 72.12 11 VAL B N 1
ATOM 752 C CA . VAL B 1 11 ? -4.75 32.031 22.125 1 72.12 11 VAL B CA 1
ATOM 753 C C . VAL B 1 11 ? -3.553 31.078 22.234 1 72.12 11 VAL B C 1
ATOM 755 O O . VAL B 1 11 ? -2.934 30.734 21.219 1 72.12 11 VAL B O 1
ATOM 758 N N . PHE B 1 12 ? -3.215 30.641 23.406 1 73.94 12 PHE B N 1
ATOM 759 C CA . PHE B 1 12 ? -2.1 29.719 23.641 1 73.94 12 PHE B CA 1
ATOM 760 C C . PHE B 1 12 ? -2.357 28.375 22.969 1 73.94 12 PHE B C 1
ATOM 762 O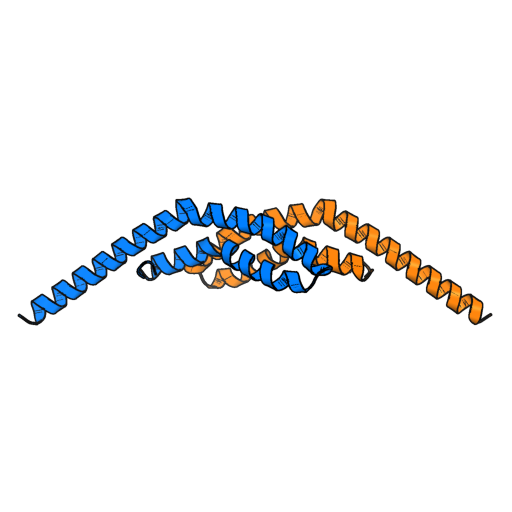 O . PHE B 1 12 ? -1.476 27.828 22.297 1 73.94 12 PHE B O 1
ATOM 769 N N . PHE B 1 13 ? -3.564 27.844 23.203 1 74.06 13 PHE B N 1
ATOM 770 C CA . PHE B 1 13 ? -3.957 26.578 22.594 1 74.06 13 PHE B CA 1
ATOM 771 C C . PHE B 1 13 ? -3.91 26.672 21.078 1 74.06 13 PHE B C 1
ATOM 773 O O . PHE B 1 13 ? -3.449 25.75 20.406 1 74.06 13 PHE B O 1
ATOM 780 N N . ALA B 1 14 ? -4.32 27.766 20.562 1 78.12 14 ALA B N 1
ATOM 781 C CA . ALA B 1 14 ? -4.297 27.984 19.125 1 78.12 14 ALA B CA 1
ATOM 782 C C . ALA B 1 14 ? -2.865 28.047 18.609 1 78.12 14 ALA B C 1
ATOM 784 O O . ALA B 1 14 ? -2.559 27.5 17.547 1 78.12 14 ALA B O 1
ATOM 785 N N . MET B 1 15 ? -2.033 28.75 19.312 1 81.25 15 MET B N 1
ATOM 786 C CA . MET B 1 15 ? -0.632 28.844 18.922 1 81.25 15 MET B CA 1
ATOM 787 C C . MET B 1 15 ? 0.041 27.469 18.969 1 81.25 15 MET B C 1
ATOM 789 O O . MET B 1 15 ? 0.836 27.125 18.094 1 81.25 15 MET B O 1
ATOM 793 N N . ALA B 1 16 ? -0.264 26.734 20.047 1 80 16 ALA B N 1
ATOM 794 C CA . ALA B 1 16 ? 0.289 25.391 20.188 1 80 16 ALA B CA 1
ATOM 795 C C . ALA B 1 16 ? -0.142 24.5 19.016 1 80 16 ALA B C 1
ATOM 797 O O . ALA B 1 16 ? 0.665 23.734 18.484 1 80 16 ALA B O 1
ATOM 798 N N . ASN B 1 17 ? -1.365 24.641 18.703 1 85.12 17 ASN B N 1
ATOM 799 C CA . ASN B 1 17 ? -1.882 23.859 17.578 1 85.12 17 ASN B CA 1
ATOM 800 C C . ASN B 1 17 ? -1.143 24.188 16.281 1 85.12 17 ASN B C 1
ATOM 802 O O . ASN B 1 17 ? -0.831 23.281 15.5 1 85.12 17 ASN B O 1
ATOM 806 N N . VAL B 1 18 ? -0.821 25.453 16.125 1 89.06 18 VAL B N 1
ATOM 807 C CA . VAL B 1 18 ? -0.126 25.891 14.914 1 89.06 18 VAL B CA 1
ATOM 808 C C . VAL B 1 18 ? 1.301 25.344 14.914 1 89.06 18 VAL B C 1
ATOM 810 O O . VAL B 1 18 ? 1.807 24.906 13.875 1 89.06 18 VAL B O 1
ATOM 813 N N . VAL B 1 19 ? 1.919 25.406 16.141 1 91.31 19 VAL B N 1
ATOM 814 C CA . VAL B 1 19 ? 3.285 24.906 16.25 1 91.31 19 VAL B CA 1
ATOM 815 C C . VAL B 1 19 ? 3.318 23.422 15.914 1 91.31 19 VAL B C 1
ATOM 817 O O . VAL B 1 19 ? 4.164 22.969 15.133 1 91.31 19 VAL B O 1
ATOM 820 N N . PHE B 1 20 ? 2.393 22.703 16.484 1 92.12 20 PHE B N 1
ATOM 821 C CA . PHE B 1 20 ? 2.359 21.266 16.219 1 92.12 20 PHE B CA 1
ATOM 822 C C . PHE B 1 20 ? 2.037 20.984 14.758 1 92.12 20 PHE B C 1
ATOM 824 O O . PHE B 1 20 ? 2.537 20.016 14.18 1 92.12 20 PHE B O 1
ATOM 831 N N . SER B 1 21 ? 1.245 21.766 14.141 1 92.69 21 SER B N 1
ATOM 832 C CA . SER B 1 21 ? 0.951 21.609 12.719 1 92.69 21 SER B CA 1
ATOM 833 C C . SER B 1 21 ? 2.205 21.797 11.867 1 92.69 21 SER B C 1
ATOM 835 O O . SER B 1 21 ? 2.426 21.062 10.914 1 92.69 21 SER B O 1
ATOM 837 N N . ILE B 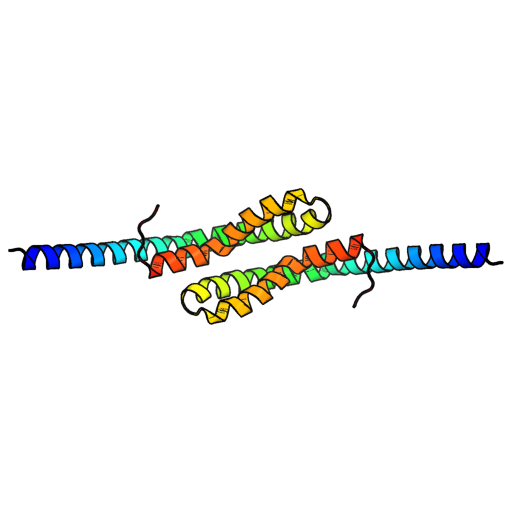1 22 ? 3.035 22.734 12.227 1 92.81 22 ILE B N 1
ATOM 838 C CA . ILE B 1 22 ? 4.277 23 11.508 1 92.81 22 ILE B CA 1
ATOM 839 C C . ILE B 1 22 ? 5.238 21.828 11.695 1 92.81 22 ILE B C 1
ATOM 841 O O . ILE B 1 22 ? 5.914 21.406 10.75 1 92.81 22 ILE B O 1
ATOM 845 N N . ILE B 1 23 ? 5.23 21.312 12.875 1 93.94 23 ILE B N 1
ATOM 846 C CA . ILE B 1 23 ? 6.113 20.188 13.148 1 93.94 23 ILE B CA 1
ATOM 847 C C . ILE B 1 23 ? 5.688 18.984 12.305 1 93.94 23 ILE B C 1
ATOM 849 O O . ILE B 1 23 ? 6.52 18.344 11.664 1 93.94 23 ILE B O 1
ATOM 853 N N . TRP B 1 24 ? 4.41 18.734 12.305 1 93.31 24 TRP B N 1
ATOM 854 C CA . TRP B 1 24 ? 3.91 17.609 11.516 1 93.31 24 TRP B CA 1
ATOM 855 C C . TRP B 1 24 ? 4.145 17.844 10.023 1 93.31 24 TRP B C 1
ATOM 857 O O . TRP B 1 24 ? 4.383 16.891 9.273 1 93.31 24 TRP B O 1
ATOM 867 N N . LEU B 1 25 ? 4.09 19.016 9.594 1 93.56 25 LEU B N 1
ATOM 868 C CA . LEU B 1 25 ? 4.398 19.328 8.203 1 93.56 25 LEU B CA 1
ATOM 869 C C . LEU B 1 25 ? 5.855 19.016 7.883 1 93.56 25 LEU B C 1
ATOM 871 O O . LEU B 1 25 ? 6.152 18.453 6.828 1 93.56 25 LEU B O 1
ATOM 875 N N . LEU B 1 26 ? 6.73 19.344 8.805 1 93.56 26 LEU B N 1
ATOM 876 C CA . LEU B 1 26 ? 8.148 19.047 8.617 1 93.56 26 LEU B CA 1
ATOM 877 C C . LEU B 1 26 ? 8.383 17.547 8.57 1 93.56 26 LEU B C 1
ATOM 879 O O . LEU B 1 26 ? 9.141 17.062 7.727 1 93.56 26 LEU B O 1
ATOM 883 N N . ILE B 1 27 ? 7.711 16.891 9.461 1 94.62 27 ILE B N 1
ATOM 884 C CA . ILE B 1 27 ? 7.82 15.445 9.469 1 94.62 27 ILE B CA 1
ATOM 885 C C . ILE B 1 27 ? 7.305 14.875 8.156 1 94.62 27 ILE B C 1
ATOM 887 O O . ILE B 1 27 ? 7.902 13.961 7.586 1 94.62 27 ILE B O 1
ATOM 891 N N . LEU B 1 28 ? 6.258 15.344 7.602 1 93.12 28 LEU B N 1
ATOM 892 C CA . LEU B 1 28 ? 5.641 14.906 6.355 1 93.12 28 LEU B CA 1
ATOM 893 C C . LEU B 1 28 ? 6.594 15.078 5.184 1 93.12 28 LEU B C 1
ATOM 895 O O . LEU B 1 28 ? 6.824 14.141 4.418 1 93.12 28 LEU B O 1
ATOM 899 N N . ILE B 1 29 ? 7.23 16.203 5.059 1 92.94 29 ILE B N 1
ATOM 900 C CA . ILE B 1 29 ? 8.039 16.547 3.898 1 92.94 29 ILE B CA 1
ATOM 901 C C . ILE B 1 29 ? 9.391 15.836 3.986 1 92.94 29 ILE B C 1
ATOM 903 O O . ILE B 1 29 ? 9.883 15.297 2.992 1 92.94 29 ILE B O 1
ATOM 907 N N . PHE B 1 30 ? 9.883 15.672 5.188 1 93.19 30 PHE B N 1
ATOM 908 C CA . PHE B 1 30 ? 11.281 15.258 5.297 1 93.19 30 PHE B CA 1
ATOM 909 C C . PHE B 1 30 ? 11.375 13.781 5.641 1 93.19 30 PHE B C 1
ATOM 911 O O . PHE B 1 30 ? 12.375 13.133 5.324 1 93.19 30 PHE B O 1
ATOM 918 N N . LEU B 1 31 ? 10.406 13.242 6.285 1 95.38 31 LEU B N 1
ATOM 919 C CA . LEU B 1 31 ? 10.562 11.898 6.836 1 95.38 3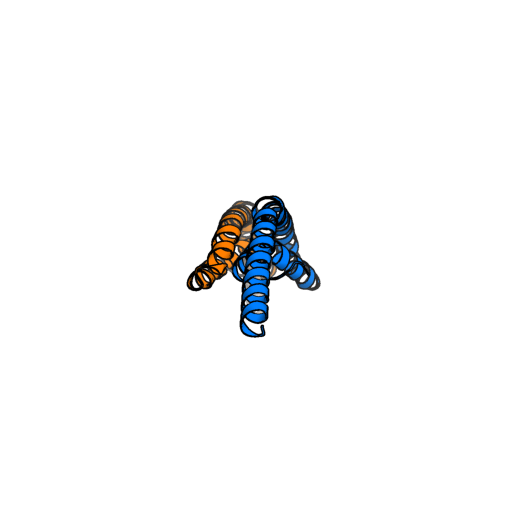1 LEU B CA 1
ATOM 920 C C . LEU B 1 31 ? 9.5 10.961 6.293 1 95.38 31 LEU B C 1
ATOM 922 O O . LEU B 1 31 ? 9.805 9.852 5.852 1 95.38 31 LEU B O 1
ATOM 926 N N . SER B 1 32 ? 8.297 11.469 6.281 1 96.25 32 SER B N 1
ATOM 927 C CA . SER B 1 32 ? 7.152 10.586 6.078 1 96.25 32 SER B CA 1
ATOM 928 C C . SER B 1 32 ? 7.164 9.977 4.68 1 96.25 32 SER B C 1
ATOM 930 O O . SER B 1 32 ? 6.898 8.789 4.512 1 96.25 32 SER B O 1
ATOM 932 N N . PHE B 1 33 ? 7.535 10.766 3.656 1 96.31 33 PHE B N 1
ATOM 933 C CA . PHE B 1 33 ? 7.531 10.242 2.295 1 96.31 33 PHE B CA 1
ATOM 934 C C . PHE B 1 33 ? 8.688 9.273 2.084 1 96.31 33 PHE B C 1
ATOM 936 O O . PHE B 1 33 ? 8.547 8.273 1.384 1 96.31 33 PHE B O 1
ATOM 943 N N . PHE B 1 34 ? 9.898 9.586 2.67 1 97.12 34 PHE B N 1
ATOM 944 C CA . PHE B 1 34 ? 11.047 8.695 2.598 1 97.12 34 PHE B CA 1
ATOM 945 C C . PHE B 1 34 ? 10.734 7.348 3.236 1 97.12 34 PHE B C 1
ATOM 947 O O . PHE B 1 34 ? 10.961 6.297 2.633 1 97.12 34 PHE B O 1
ATOM 954 N N . ILE B 1 35 ? 10.102 7.359 4.398 1 96.88 35 ILE B N 1
ATOM 955 C CA . ILE B 1 35 ? 9.711 6.148 5.105 1 96.88 35 ILE B CA 1
ATOM 956 C C . ILE B 1 35 ? 8.68 5.383 4.285 1 96.88 35 ILE B C 1
ATOM 958 O O . ILE B 1 35 ? 8.766 4.16 4.145 1 96.88 35 ILE B O 1
ATOM 962 N N . ALA B 1 36 ? 7.75 6.078 3.693 1 97.62 36 ALA B N 1
ATOM 963 C CA . ALA B 1 36 ? 6.668 5.457 2.932 1 97.62 36 ALA B CA 1
ATOM 964 C C . ALA B 1 36 ? 7.215 4.699 1.725 1 97.62 36 ALA B C 1
ATOM 966 O O . ALA B 1 36 ? 6.766 3.59 1.426 1 97.62 36 ALA B O 1
ATOM 967 N N . TYR B 1 37 ? 8.18 5.258 1.068 1 97.62 37 TYR B N 1
ATOM 968 C CA . TYR B 1 37 ? 8.719 4.598 -0.115 1 97.62 37 TYR B CA 1
ATOM 969 C C . TYR B 1 37 ? 9.508 3.35 0.267 1 97.62 37 TYR B C 1
ATOM 971 O O . TYR B 1 37 ? 9.445 2.332 -0.426 1 97.62 37 TYR B O 1
ATOM 979 N N . ILE B 1 38 ? 10.266 3.422 1.385 1 97.75 38 ILE B N 1
ATOM 980 C CA . ILE B 1 38 ? 10.992 2.25 1.873 1 97.75 38 ILE B CA 1
ATOM 981 C C . ILE B 1 38 ? 9.992 1.154 2.25 1 97.75 38 ILE B C 1
ATOM 983 O O . ILE B 1 38 ? 10.164 -0.004 1.857 1 97.75 38 ILE B O 1
ATOM 987 N N . CYS B 1 39 ? 8.938 1.546 2.914 1 97.69 39 CYS B N 1
ATOM 988 C CA . CYS B 1 39 ? 7.922 0.586 3.336 1 97.69 39 CYS B CA 1
ATOM 989 C C . CYS B 1 39 ? 7.16 0.033 2.139 1 97.69 39 CYS B C 1
ATOM 991 O O . CYS B 1 39 ? 6.762 -1.134 2.135 1 97.69 39 CYS B O 1
ATOM 993 N N . ALA B 1 40 ? 6.984 0.902 1.108 1 97.56 40 ALA B N 1
ATOM 994 C CA . ALA B 1 40 ? 6.273 0.445 -0.082 1 97.56 40 ALA B CA 1
ATOM 995 C C . ALA B 1 40 ? 7.055 -0.651 -0.802 1 97.56 40 ALA B C 1
ATOM 997 O O . ALA B 1 40 ? 6.48 -1.659 -1.219 1 97.56 40 ALA B O 1
ATOM 998 N N . THR B 1 41 ? 8.32 -0.482 -0.937 1 97.69 41 THR B N 1
ATOM 999 C CA . THR B 1 41 ? 9.164 -1.478 -1.59 1 97.69 41 THR B CA 1
ATOM 1000 C C . THR B 1 41 ? 9.117 -2.803 -0.834 1 97.69 41 THR B C 1
ATOM 1002 O O . THR B 1 41 ? 8.898 -3.857 -1.432 1 97.69 41 THR B O 1
ATOM 1005 N N . LEU B 1 42 ? 9.258 -2.775 0.497 1 98.06 42 LEU B N 1
ATOM 1006 C CA . LEU B 1 42 ? 9.219 -3.984 1.311 1 98.06 42 LEU B CA 1
ATOM 1007 C C . LEU B 1 42 ? 7.828 -4.605 1.305 1 98.06 42 LEU B C 1
ATOM 1009 O O . LEU B 1 42 ? 7.688 -5.828 1.281 1 98.06 42 LEU B O 1
ATOM 1013 N N . TYR B 1 43 ? 6.875 -3.742 1.301 1 97.75 43 TYR B N 1
ATOM 1014 C CA . TYR B 1 43 ? 5.492 -4.203 1.282 1 97.75 43 TYR B CA 1
ATOM 1015 C C . TYR B 1 43 ? 5.203 -5.016 0.025 1 97.75 43 TYR B C 1
ATOM 1017 O O . TYR B 1 43 ? 4.641 -6.109 0.101 1 97.75 43 TYR B O 1
ATOM 1025 N N . ILE B 1 44 ? 5.566 -4.516 -1.093 1 97.81 44 ILE B N 1
ATOM 1026 C CA . ILE B 1 44 ? 5.285 -5.176 -2.361 1 97.81 44 ILE B CA 1
ATOM 1027 C C . ILE B 1 44 ? 5.934 -6.559 -2.377 1 97.81 44 ILE B C 1
ATOM 1029 O O . ILE B 1 44 ? 5.293 -7.547 -2.748 1 97.81 44 ILE B O 1
ATOM 1033 N N . ILE B 1 45 ? 7.168 -6.664 -1.887 1 96.94 45 ILE B N 1
ATOM 1034 C CA . ILE B 1 45 ? 7.91 -7.922 -1.88 1 96.94 45 ILE B CA 1
ATOM 1035 C C . ILE B 1 45 ? 7.289 -8.883 -0.869 1 96.94 45 ILE B C 1
ATOM 1037 O O . ILE B 1 45 ? 6.961 -10.023 -1.207 1 96.94 45 ILE B O 1
ATOM 1041 N N . VAL B 1 46 ? 7.086 -8.453 0.343 1 96.69 46 VAL B N 1
ATOM 1042 C CA . VAL B 1 46 ? 6.59 -9.305 1.418 1 96.69 46 VAL B CA 1
ATOM 1043 C C . VAL B 1 46 ? 5.168 -9.766 1.096 1 96.69 46 VAL B C 1
ATOM 1045 O O . VAL B 1 46 ? 4.824 -10.93 1.312 1 96.69 46 VAL B O 1
ATOM 1048 N N . TYR B 1 47 ? 4.383 -8.875 0.576 1 96.44 47 TYR B N 1
ATOM 1049 C CA . TYR B 1 47 ? 3 -9.227 0.264 1 96.44 47 TYR B CA 1
ATOM 1050 C C . TYR B 1 47 ? 2.938 -10.234 -0.876 1 96.44 47 TYR B C 1
ATOM 1052 O O . TYR B 1 47 ? 2.111 -11.148 -0.858 1 96.44 47 TYR B O 1
ATOM 1060 N N . CYS B 1 48 ? 3.801 -10.07 -1.803 1 94.88 48 CYS B N 1
ATOM 1061 C CA . CYS B 1 48 ? 3.898 -11.055 -2.875 1 94.88 48 CYS B CA 1
ATOM 1062 C C . CYS B 1 48 ? 4.258 -12.43 -2.32 1 94.88 48 CYS B C 1
ATOM 1064 O O . CYS B 1 48 ? 3.633 -13.43 -2.678 1 94.88 48 CYS B O 1
ATOM 1066 N N . LEU B 1 49 ? 5.148 -12.484 -1.371 1 94.31 49 LEU B N 1
ATOM 1067 C CA . LEU B 1 49 ? 5.609 -13.734 -0.775 1 94.31 49 LEU B CA 1
ATOM 1068 C C . LEU B 1 49 ? 4.527 -14.352 0.106 1 94.31 49 LEU B C 1
ATOM 1070 O O . LEU B 1 49 ? 4.539 -15.555 0.355 1 94.31 49 LEU B O 1
ATOM 1074 N N . SER B 1 50 ? 3.668 -13.516 0.548 1 93.88 50 SER B N 1
ATOM 1075 C CA . SER B 1 50 ? 2.6 -13.992 1.423 1 93.88 50 SER B CA 1
ATOM 1076 C C . SER B 1 50 ? 1.664 -14.945 0.685 1 93.88 50 SER B C 1
ATOM 1078 O O . SER B 1 50 ? 0.893 -15.672 1.312 1 93.88 50 SER B O 1
ATOM 1080 N N . ALA B 1 51 ? 1.724 -14.922 -0.614 1 90.62 51 ALA B N 1
ATOM 1081 C CA . ALA B 1 51 ? 0.94 -15.875 -1.398 1 90.62 51 ALA B CA 1
ATOM 1082 C C . ALA B 1 51 ? 1.356 -17.312 -1.093 1 90.62 51 ALA B C 1
ATOM 1084 O O . ALA B 1 51 ? 0.542 -18.234 -1.182 1 90.62 51 ALA B O 1
ATOM 1085 N N . CYS B 1 52 ? 2.623 -17.469 -0.685 1 86.06 52 CYS B N 1
ATOM 1086 C CA . CYS B 1 52 ? 3.133 -18.797 -0.388 1 86.06 52 CYS B CA 1
ATOM 1087 C C . CYS B 1 52 ? 3.309 -19 1.113 1 86.06 52 CYS B C 1
ATOM 1089 O O . CYS B 1 52 ? 3.334 -20.141 1.597 1 86.06 52 CYS B O 1
ATOM 1091 N N . ILE B 1 53 ? 3.445 -17.922 1.888 1 90.69 53 ILE B N 1
ATOM 1092 C CA . ILE B 1 53 ? 3.693 -17.922 3.326 1 90.69 53 ILE B CA 1
ATOM 1093 C C . ILE B 1 53 ? 2.682 -17.016 4.023 1 90.69 53 ILE B C 1
ATOM 1095 O O . ILE B 1 53 ? 2.965 -15.852 4.285 1 90.69 53 ILE B O 1
ATOM 1099 N N . PRO B 1 54 ? 1.58 -17.547 4.445 1 88.25 54 PRO B N 1
ATOM 1100 C CA . PRO B 1 54 ? 0.444 -16.766 4.941 1 88.25 54 PRO B CA 1
ATOM 1101 C C . PRO B 1 54 ? 0.786 -15.945 6.191 1 88.25 54 PRO B C 1
ATOM 1103 O O . PRO B 1 54 ? 0.312 -14.82 6.348 1 88.25 54 PRO B O 1
ATOM 1106 N N . PRO B 1 55 ? 1.614 -16.406 6.98 1 92.12 55 PRO B N 1
ATOM 1107 C CA . PRO B 1 55 ? 1.908 -15.625 8.18 1 92.12 55 PRO B CA 1
ATOM 1108 C C . PRO B 1 55 ? 2.586 -14.297 7.859 1 92.12 55 PRO B C 1
ATOM 1110 O O . PRO B 1 55 ? 2.648 -13.406 8.711 1 92.12 55 PRO B O 1
ATOM 1113 N N . LEU B 1 56 ? 2.988 -14.156 6.645 1 93.94 56 LEU B N 1
ATOM 1114 C CA . LEU B 1 56 ? 3.668 -12.922 6.262 1 93.94 56 LEU B CA 1
ATOM 1115 C C . LEU B 1 56 ? 2.67 -11.789 6.082 1 93.94 56 LEU B C 1
ATOM 1117 O O . LEU B 1 56 ? 3.062 -10.625 5.973 1 93.94 56 LEU B O 1
ATOM 1121 N N . THR B 1 57 ? 1.419 -12.086 6.035 1 94.88 57 THR B N 1
ATOM 1122 C CA . THR B 1 57 ? 0.406 -11.055 5.852 1 94.88 57 THR B CA 1
ATOM 1123 C C . THR B 1 57 ? 0.432 -10.062 7.012 1 94.88 57 THR B C 1
ATOM 1125 O O . THR B 1 57 ? 0.212 -8.867 6.816 1 94.88 57 THR B O 1
ATOM 1128 N N . GLY B 1 58 ? 0.708 -10.555 8.172 1 95.81 58 GLY B N 1
ATOM 1129 C CA . GLY B 1 58 ? 0.824 -9.672 9.328 1 95.81 58 GLY B CA 1
ATOM 1130 C C . GLY B 1 58 ? 1.928 -8.641 9.188 1 95.81 58 GLY B C 1
ATOM 1131 O O . GLY B 1 58 ? 1.725 -7.465 9.484 1 95.81 58 GLY B O 1
ATOM 1132 N N . LEU B 1 59 ? 3.016 -9.094 8.781 1 95.88 59 LEU B N 1
ATOM 1133 C CA . LEU B 1 59 ? 4.133 -8.188 8.523 1 95.88 59 LEU B CA 1
ATOM 1134 C C . LEU B 1 59 ? 3.789 -7.199 7.414 1 95.88 59 LEU B C 1
ATOM 1136 O O . LEU B 1 59 ? 4.109 -6.016 7.516 1 95.88 59 LEU B O 1
ATOM 1140 N N . ALA B 1 60 ? 3.139 -7.676 6.387 1 96.81 60 ALA B N 1
ATOM 1141 C CA . ALA B 1 60 ? 2.742 -6.805 5.285 1 96.81 60 ALA B CA 1
ATOM 1142 C C . ALA B 1 60 ? 1.811 -5.695 5.766 1 96.81 60 ALA B C 1
ATOM 1144 O O . ALA B 1 60 ? 1.907 -4.551 5.312 1 96.81 60 ALA B O 1
ATOM 1145 N N . ASP B 1 61 ? 0.997 -6.035 6.691 1 96.88 61 ASP B N 1
ATOM 1146 C CA . ASP B 1 61 ? 0.067 -5.047 7.227 1 96.88 61 ASP B CA 1
ATOM 1147 C C . ASP B 1 61 ? 0.811 -3.941 7.977 1 96.88 61 ASP B C 1
ATOM 1149 O O . ASP B 1 61 ? 0.444 -2.768 7.887 1 96.88 61 ASP B O 1
ATOM 1153 N N . VAL B 1 62 ? 1.8 -4.316 8.695 1 96.88 62 VAL B N 1
ATOM 1154 C CA . VAL B 1 62 ? 2.609 -3.328 9.406 1 96.88 62 VAL B CA 1
ATOM 1155 C C . VAL B 1 62 ? 3.322 -2.428 8.398 1 96.88 62 VAL B C 1
ATOM 1157 O O . VAL B 1 62 ? 3.359 -1.206 8.562 1 96.88 62 VAL B O 1
ATOM 1160 N N . LEU B 1 63 ? 3.75 -3.008 7.398 1 97.56 63 LEU B N 1
ATOM 1161 C CA . LEU B 1 63 ? 4.441 -2.246 6.363 1 97.56 63 LEU B CA 1
ATOM 1162 C C . LEU B 1 63 ? 3.482 -1.293 5.656 1 97.56 63 LEU B C 1
ATOM 1164 O O . LEU B 1 63 ? 3.842 -0.152 5.359 1 97.56 63 LEU B O 1
ATOM 1168 N N . LEU B 1 64 ? 2.256 -1.795 5.434 1 97.81 64 LEU B N 1
ATOM 1169 C CA . LEU B 1 64 ? 1.257 -0.938 4.801 1 97.81 64 LEU B CA 1
ATOM 1170 C C . LEU B 1 64 ? 0.975 0.29 5.66 1 97.81 64 LEU B C 1
ATOM 1172 O O . LEU B 1 64 ? 0.778 1.388 5.137 1 97.81 64 LEU B O 1
ATOM 1176 N N . SER B 1 65 ? 1.012 0.111 6.922 1 97.44 65 SER B N 1
ATOM 1177 C CA . SER B 1 65 ? 0.857 1.253 7.82 1 97.44 65 SER B CA 1
ATOM 1178 C C . SER B 1 65 ? 1.981 2.266 7.625 1 97.44 65 SER B C 1
ATOM 1180 O O . SER B 1 65 ? 1.76 3.473 7.723 1 97.44 65 SER B O 1
ATOM 1182 N N . GLY B 1 66 ? 3.117 1.776 7.352 1 97.56 66 GLY B N 1
ATOM 1183 C CA . GLY B 1 66 ? 4.242 2.648 7.043 1 97.56 66 GLY B CA 1
ATOM 1184 C C . GLY B 1 66 ? 4.07 3.398 5.738 1 97.56 66 GLY B C 1
ATOM 1185 O O . GLY B 1 66 ? 4.438 4.57 5.637 1 97.56 66 GLY B O 1
ATOM 1186 N N . VAL B 1 67 ? 3.496 2.707 4.801 1 97.94 67 VAL B N 1
ATOM 1187 C CA . VAL B 1 67 ? 3.229 3.32 3.502 1 97.94 67 VAL B CA 1
ATOM 1188 C C . VAL B 1 67 ? 2.242 4.473 3.67 1 97.94 67 VAL B C 1
ATOM 1190 O O . VAL B 1 67 ? 2.318 5.473 2.953 1 97.94 67 VAL B O 1
ATOM 1193 N N . GLN B 1 68 ? 1.4 4.359 4.637 1 97.31 68 GLN B N 1
ATOM 1194 C CA . GLN B 1 68 ? 0.344 5.344 4.84 1 97.31 68 GLN B CA 1
ATOM 1195 C C . GLN B 1 68 ? 0.776 6.414 5.84 1 97.31 68 GLN B C 1
ATOM 1197 O O . GLN B 1 68 ? -0.026 7.262 6.234 1 97.31 68 GLN B O 1
ATOM 1202 N N . PHE B 1 69 ? 2.045 6.449 6.195 1 97.62 69 PHE B N 1
ATOM 1203 C CA . PHE B 1 69 ? 2.562 7.375 7.199 1 97.62 69 PHE B CA 1
ATOM 1204 C C . PHE B 1 69 ? 2.355 8.82 6.762 1 97.62 69 PHE B C 1
ATOM 1206 O O . PHE B 1 69 ? 2.035 9.68 7.582 1 97.62 69 PHE B O 1
ATOM 1213 N N . PRO B 1 70 ? 2.512 9.102 5.457 1 96.88 70 PRO B N 1
ATOM 1214 C CA . PRO B 1 70 ? 2.266 10.477 5.02 1 96.88 70 PRO B CA 1
ATOM 1215 C C . PRO B 1 70 ? 0.838 10.938 5.305 1 96.88 70 PRO B C 1
ATOM 1217 O O . PRO B 1 70 ? 0.625 12.094 5.688 1 96.88 70 PRO B O 1
ATOM 1220 N N . GLN B 1 71 ? -0.166 10.102 5.125 1 96.5 71 GLN B N 1
ATOM 1221 C CA . GLN B 1 71 ? -1.544 10.469 5.438 1 96.5 71 GLN B CA 1
ATOM 1222 C C . GLN B 1 71 ? -1.725 10.719 6.934 1 96.5 71 GLN B C 1
ATOM 1224 O O . GLN B 1 71 ? -2.441 11.633 7.336 1 96.5 71 GLN B O 1
ATOM 1229 N N . TYR B 1 72 ? -1.094 9.883 7.75 1 95.38 72 TYR B N 1
ATOM 1230 C CA . TYR B 1 72 ? -1.11 10.055 9.195 1 95.38 72 TYR B CA 1
ATOM 1231 C C . TYR B 1 72 ? -0.582 11.43 9.594 1 95.38 72 TYR B C 1
ATOM 1233 O O . TYR B 1 72 ? -1.201 12.133 10.391 1 95.38 72 TYR B O 1
ATOM 1241 N N . CYS B 1 73 ? 0.506 11.773 9.008 1 94.69 73 CYS B N 1
ATOM 1242 C CA . CYS B 1 73 ? 1.1 13.078 9.297 1 94.69 73 CYS B CA 1
ATOM 1243 C C . CYS B 1 73 ? 0.194 14.203 8.828 1 94.69 73 CYS B C 1
ATOM 1245 O O . CYS B 1 73 ? 0.047 15.219 9.516 1 94.69 73 CYS B O 1
ATOM 1247 N N . ALA B 1 74 ? -0.393 14.062 7.664 1 94.06 74 ALA B N 1
ATOM 1248 C CA . ALA B 1 74 ? -1.297 15.086 7.145 1 94.06 74 ALA B CA 1
ATOM 1249 C C . ALA B 1 74 ? -2.5 15.273 8.062 1 94.06 74 ALA B C 1
ATOM 1251 O O . ALA B 1 74 ? -2.904 16.406 8.352 1 94.06 74 ALA B O 1
ATOM 1252 N N . LYS B 1 75 ? -3.072 14.219 8.562 1 94.12 75 LYS B N 1
ATOM 1253 C CA . LYS B 1 75 ? -4.203 14.297 9.484 1 94.12 75 LYS B CA 1
ATOM 1254 C C . LYS B 1 75 ? -3.809 14.977 10.789 1 94.12 75 LYS B C 1
ATOM 1256 O O . LYS B 1 75 ? -4.566 15.789 11.32 1 94.12 75 LYS B O 1
ATOM 1261 N N . LYS B 1 76 ? -2.611 14.695 11.234 1 94.19 76 LYS B N 1
ATOM 1262 C CA . LYS B 1 76 ? -2.137 15.297 12.477 1 94.19 76 LYS B CA 1
ATOM 1263 C C . LYS B 1 76 ? -1.857 16.781 12.297 1 94.19 76 LYS B C 1
ATOM 1265 O O . LYS B 1 76 ? -2.08 17.578 13.219 1 94.19 76 LYS B O 1
ATOM 1270 N N . MET B 1 77 ? -1.381 17.062 11.164 1 91.69 77 MET B N 1
ATOM 1271 C CA . MET B 1 77 ? -1.154 18.469 10.828 1 91.69 77 MET B CA 1
ATOM 1272 C C . MET B 1 77 ? -2.459 19.266 10.883 1 91.69 77 MET B C 1
ATOM 1274 O O . MET B 1 77 ? -2.496 20.375 11.406 1 91.69 77 MET B O 1
ATOM 1278 N N . LEU B 1 78 ? -3.516 18.688 10.328 1 88.81 78 LEU B N 1
ATOM 1279 C CA . LEU B 1 78 ? -4.809 19.359 10.25 1 88.81 78 LEU B CA 1
ATOM 1280 C C . LEU B 1 78 ? -5.469 19.422 11.625 1 88.81 78 LEU B C 1
ATOM 1282 O O . LEU B 1 78 ? -6.16 20.391 11.938 1 88.81 78 LEU B O 1
ATOM 1286 N N . SER B 1 79 ? -5.27 18.438 12.43 1 89.62 79 SER B N 1
ATOM 1287 C CA . SER B 1 79 ? -5.895 18.406 13.75 1 89.62 79 SER B CA 1
ATOM 1288 C C . SER B 1 79 ? -5.07 19.172 14.773 1 89.62 79 SER B C 1
ATOM 1290 O O . SER B 1 79 ? -5.574 19.531 15.844 1 89.62 79 SER B O 1
ATOM 1292 N N . GLY B 1 80 ? -3.836 19.391 14.508 1 88.19 80 GLY B N 1
ATOM 1293 C CA . GLY B 1 80 ? -2.965 20.125 15.422 1 88.19 80 GLY B CA 1
ATOM 1294 C C . GLY B 1 80 ? -2.637 19.344 16.688 1 88.19 80 GLY B C 1
ATOM 1295 O O . GLY B 1 80 ? -2.391 19.938 17.734 1 88.19 80 GLY B O 1
ATOM 1296 N N . GLU B 1 81 ? -2.697 18.094 16.531 1 89.94 81 GLU B N 1
ATOM 1297 C CA . GLU B 1 81 ? -2.443 17.234 17.672 1 89.94 81 GLU B CA 1
ATOM 1298 C C . GLU B 1 81 ? -0.958 17.219 18.031 1 89.94 81 GLU B C 1
ATOM 1300 O O . GLU B 1 81 ? -0.105 17.281 17.141 1 89.94 81 GLU B O 1
ATOM 1305 N N . PRO B 1 82 ? -0.765 17.219 19.391 1 87.81 82 PRO B N 1
ATOM 1306 C CA . PRO B 1 82 ? 0.642 17.125 19.797 1 87.81 82 PRO B CA 1
ATOM 1307 C C . PRO B 1 82 ? 1.281 15.805 19.375 1 87.81 82 PRO B C 1
ATOM 1309 O O . PRO B 1 82 ? 0.574 14.852 19.031 1 87.81 82 PRO B O 1
ATOM 1312 N N . ILE B 1 83 ? 2.643 15.836 19.266 1 82.44 83 ILE B N 1
ATOM 1313 C CA . ILE B 1 83 ? 3.375 14.609 18.984 1 82.44 83 ILE B CA 1
ATOM 1314 C C . ILE B 1 83 ? 3.215 13.641 20.172 1 82.44 83 ILE B C 1
ATOM 1316 O O . ILE B 1 83 ? 3.221 14.062 21.328 1 82.44 83 ILE B O 1
ATOM 1320 N N . PRO B 1 84 ? 2.777 12.367 19.875 1 73.44 84 PRO B N 1
ATOM 1321 C CA . PRO B 1 84 ? 2.631 11.453 21 1 73.44 84 PRO B CA 1
ATOM 1322 C C . PRO B 1 84 ? 3.916 11.305 21.812 1 73.44 84 PRO B C 1
ATOM 1324 O O . PRO B 1 84 ? 5.012 11.516 21.297 1 73.44 84 PRO B O 1
#

Sequence (168 aa):
MLLSFFQFKSVFFAMANVVFSIIWLLILIFLSFFIAYICATLYIIVYCLSACIPPLTGLADVLLSGVQFPQYCAKKMLSGEPIPMLLSFFQFKSVFFAMANVVFSIIWLLILIFLSFFIAYICATLYIIVYCLSACIPPLTGLADVLLSGVQFPQYCAKKMLSGEPIP

pLDDT: mean 90.0, std 9.15, range [66.75, 98.06]

Foldseek 3Di:
DVVVVVVVVVVVLVVLLQVLLVVLVCCLVPPLCVQLVVLVVVLVVLVVCCVVVVVSVVVSVVSVVSNCSNVVSNVCSVVSDHDD/DVVVVVVVVVVVLVVLLQVLLVVLVCCLVPPLCVQLVVLVVVLVVLVVCCVVVVVSVVVSVVSVVSNCSNVVSVVCSVVSDHDD

Secondary structure (DSSP, 8-state):
-HHHHHHHHHHHHHHHHHHHHHHHHHHIIIIIHHHHHHHHHHHHHHHHHTTT-TTHHHHHHHHHHHHTHHHHHHHHHHHTPPP-/-HHHHHHHHHHHHHHHHHHHHHHHHHHIIIIIHHHHHHHHHHHHHHHHHTTT-TTHHHHHHHHHHHHTHHHHHHHHHHHTPPP-

Organism: Rhynchophorus ferrugineus (NCBI:txid354439)

Radius of gyration: 24.25 Å; Cα contacts (8 Å, |Δi|>4): 187; chains: 2; bounding box: 25×85×58 Å

Solvent-accessible surface area (backbone atoms only — not comparable to full-atom values): 8083 Å² total; per-residue (Å²): 111,68,66,58,52,54,51,50,52,50,51,50,52,51,49,48,23,51,52,28,18,51,51,28,46,50,42,31,74,68,42,22,52,60,49,13,53,56,23,42,57,52,23,46,54,40,39,28,49,21,57,80,38,65,78,35,46,61,57,24,50,55,25,48,53,35,30,44,35,31,23,53,27,44,42,35,27,74,67,22,45,70,83,131,111,69,65,58,51,53,50,50,52,50,52,49,52,52,50,49,24,51,52,29,18,51,50,28,47,51,42,30,73,70,41,22,51,62,49,13,53,56,23,41,57,51,23,45,53,41,38,26,49,21,58,82,39,63,78,36,47,62,56,24,50,55,24,48,51,37,31,45,33,32,24,53,28,43,42,35,26,75,68,22,46,70,83,130